Protein AF-A0A920S983-F1 (afdb_monomer_lite)

Secondary structure (DSSP, 8-state):
-HHHHHHHTTGGGGSSSHHHHHHHHHHHHHHHHHHHTSS-SGGGTTHHHHHHHHHHHHTT--HHHHHHHHHIIIIIIIIHHHHHHHHHHHHHTT--HHHHHHHHHHHHHHHHHSS-----

Radius of gyration: 20.65 Å; chains: 1; bounding box: 48×45×46 Å

Sequence (120 aa):
MYFMLAYSFGIDEHFNSVGILLLAILLLTSTSNLATSIPSAIGGIGPFEIVAQQTLMALGVGASLSGTYSAFVHLVALWLPVNIAGLALLWKHNLSLRALSIASRAKRRSSNASLPREER

Structure (mmCIF, N/CA/C/O backbone):
data_AF-A0A920S983-F1
#
_entry.id   AF-A0A920S983-F1
#
loop_
_atom_site.group_PDB
_atom_site.id
_atom_site.type_symbol
_atom_site.label_atom_id
_atom_site.label_alt_id
_atom_site.label_comp_id
_atom_site.label_asym_id
_atom_site.label_entity_id
_atom_site.label_seq_id
_atom_site.pdbx_PDB_ins_code
_atom_site.Cartn_x
_atom_site.Cartn_y
_atom_site.Cartn_z
_atom_site.occupancy
_atom_site.B_iso_or_equiv
_atom_site.auth_seq_id
_atom_site.auth_comp_id
_atom_site.auth_asym_id
_atom_site.auth_atom_id
_atom_site.pdbx_PDB_model_num
ATOM 1 N N . MET A 1 1 ? -10.781 -1.435 -3.205 1.00 91.50 1 MET A N 1
ATOM 2 C CA . MET A 1 1 ? -9.803 -2.545 -3.170 1.00 91.50 1 MET A CA 1
ATOM 3 C C . MET A 1 1 ? -9.271 -2.774 -1.759 1.00 91.50 1 MET A C 1
ATOM 5 O O . MET A 1 1 ? -9.600 -3.813 -1.212 1.00 91.50 1 MET A O 1
ATOM 9 N N . TYR A 1 2 ? -8.598 -1.801 -1.127 1.00 96.62 2 TYR A N 1
ATOM 10 C CA . TYR A 1 2 ? -8.084 -1.922 0.252 1.00 96.62 2 TYR A CA 1
ATOM 11 C C . TYR A 1 2 ? -9.149 -2.416 1.242 1.00 96.62 2 TYR A C 1
ATOM 13 O O . TYR A 1 2 ? -8.946 -3.412 1.917 1.00 96.62 2 TYR A O 1
ATOM 21 N N . PHE A 1 3 ? -10.330 -1.792 1.242 1.00 97.06 3 PHE A N 1
ATOM 22 C CA . PHE A 1 3 ? -11.448 -2.204 2.097 1.00 97.06 3 PHE A CA 1
ATOM 23 C C . PHE A 1 3 ? -11.841 -3.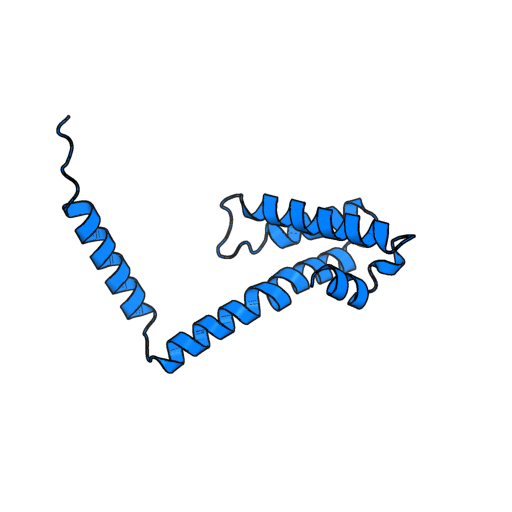681 1.922 1.00 97.06 3 PHE A C 1
ATOM 25 O O . PHE A 1 3 ? -12.034 -4.385 2.904 1.00 97.06 3 PHE A O 1
ATOM 32 N N . MET A 1 4 ? -11.915 -4.174 0.680 1.00 96.50 4 MET A N 1
ATOM 33 C CA . MET A 1 4 ? -12.284 -5.573 0.431 1.00 96.50 4 MET A CA 1
ATOM 34 C C . MET A 1 4 ? -11.189 -6.543 0.873 1.00 96.50 4 MET A C 1
ATOM 36 O O . MET A 1 4 ? -11.498 -7.621 1.372 1.00 96.50 4 MET A O 1
ATOM 40 N N . LEU A 1 5 ? -9.918 -6.159 0.725 1.00 97.50 5 LEU A N 1
ATOM 41 C CA . LEU A 1 5 ? -8.809 -6.937 1.272 1.00 97.50 5 LEU A CA 1
ATOM 42 C C . LEU A 1 5 ? -8.858 -6.946 2.799 1.00 97.50 5 LEU A C 1
ATOM 44 O O . LEU A 1 5 ? -8.674 -7.999 3.390 1.00 97.50 5 LEU A O 1
ATOM 48 N N . ALA A 1 6 ? -9.165 -5.814 3.435 1.00 97.38 6 ALA A N 1
ATOM 49 C CA . ALA A 1 6 ? -9.274 -5.737 4.887 1.00 97.38 6 ALA A CA 1
ATOM 50 C C . ALA A 1 6 ? -10.377 -6.664 5.407 1.00 97.38 6 ALA A C 1
ATOM 52 O O . ALA A 1 6 ? -10.149 -7.426 6.341 1.00 97.38 6 ALA A O 1
ATOM 53 N N . TYR A 1 7 ? -11.523 -6.664 4.726 1.00 95.69 7 TYR A N 1
ATOM 54 C CA . TYR A 1 7 ? -12.627 -7.582 4.991 1.00 95.69 7 TYR A CA 1
ATOM 55 C C . TYR A 1 7 ? -12.218 -9.052 4.796 1.00 95.69 7 TYR A C 1
ATOM 57 O O . TYR A 1 7 ? -12.505 -9.906 5.622 1.00 95.69 7 TYR A O 1
ATOM 65 N N . SER A 1 8 ? -11.463 -9.358 3.737 1.00 96.62 8 SER A N 1
ATOM 66 C CA . SER A 1 8 ? -10.977 -10.725 3.472 1.00 96.62 8 SER A CA 1
ATOM 67 C C . SER A 1 8 ? -9.954 -11.216 4.506 1.00 96.62 8 SER A C 1
ATOM 69 O O . SER A 1 8 ? -9.778 -12.418 4.675 1.00 96.62 8 SER A O 1
ATOM 71 N N . PHE A 1 9 ? -9.263 -10.292 5.174 1.00 97.00 9 PHE A N 1
ATOM 72 C CA . PHE A 1 9 ? -8.292 -10.567 6.233 1.00 97.00 9 PHE A CA 1
ATOM 73 C C . PHE A 1 9 ? -8.926 -10.554 7.639 1.00 97.00 9 PHE A C 1
ATOM 75 O O . PHE A 1 9 ? -8.196 -10.694 8.618 1.00 97.00 9 PHE A O 1
ATOM 82 N N . GLY A 1 10 ? -10.249 -10.373 7.758 1.00 96.56 10 GLY A N 1
ATOM 83 C CA . GLY A 1 10 ? -10.955 -10.330 9.046 1.00 96.56 10 GLY A CA 1
ATOM 84 C C . GLY A 1 10 ? -10.660 -9.079 9.882 1.00 96.56 10 GLY A C 1
ATOM 85 O O . GLY A 1 10 ? -10.816 -9.073 11.102 1.00 96.56 10 GLY A O 1
ATOM 86 N N . ILE A 1 11 ? -10.183 -7.996 9.259 1.00 97.06 11 ILE A N 1
ATOM 87 C CA . ILE A 1 11 ? -9.918 -6.738 9.977 1.00 97.06 11 ILE A CA 1
ATOM 88 C C . ILE A 1 11 ? -11.233 -6.073 10.413 1.00 97.06 11 ILE A C 1
ATOM 90 O O . ILE A 1 11 ? -11.243 -5.310 11.375 1.00 97.06 11 ILE A O 1
ATOM 94 N N . ASP A 1 12 ? -12.351 -6.377 9.757 1.00 96.50 12 ASP A N 1
ATOM 95 C CA . ASP A 1 12 ? -13.677 -5.885 10.128 1.00 96.50 12 ASP A CA 1
ATOM 96 C C . ASP A 1 12 ? -14.117 -6.320 11.530 1.00 96.50 12 ASP A C 1
ATOM 98 O O . ASP A 1 12 ? -14.747 -5.526 12.223 1.00 96.50 12 ASP A O 1
ATOM 102 N N . GLU A 1 13 ? -13.690 -7.495 12.001 1.00 95.31 13 GLU A N 1
ATOM 103 C CA . GLU A 1 13 ? -13.970 -7.990 13.359 1.00 95.31 13 GLU A CA 1
ATOM 104 C C . GLU A 1 13 ? -13.390 -7.090 14.466 1.00 95.31 13 GLU A C 1
ATOM 106 O O . GLU A 1 13 ? -13.826 -7.144 15.615 1.00 95.31 13 GLU A O 1
ATOM 111 N N . HIS A 1 14 ? -12.425 -6.229 14.129 1.00 95.12 14 HIS A N 1
ATOM 112 C CA . HIS A 1 14 ? -11.788 -5.303 15.067 1.00 95.12 14 HIS A CA 1
ATOM 113 C C . HIS A 1 14 ? -12.554 -3.977 15.209 1.00 95.12 14 HIS A C 1
ATOM 115 O O . HIS A 1 14 ? -12.190 -3.141 16.038 1.00 95.12 14 HIS A O 1
ATOM 121 N N . PHE A 1 15 ? -13.604 -3.754 14.411 1.00 95.19 15 PHE A N 1
ATOM 122 C CA . PHE A 1 15 ? -14.345 -2.497 14.382 1.00 95.19 15 PHE A CA 1
ATOM 123 C C . PHE A 1 15 ? -15.852 -2.717 14.537 1.00 95.19 15 PHE A C 1
ATOM 125 O O . PHE A 1 15 ? -16.460 -3.564 13.897 1.00 95.19 15 PHE A O 1
ATOM 132 N N . ASN A 1 16 ? -16.495 -1.862 15.335 1.00 91.62 16 ASN A N 1
ATOM 133 C CA . ASN A 1 16 ? -17.922 -1.993 15.664 1.00 91.62 16 ASN A CA 1
ATOM 134 C C . ASN A 1 16 ? -18.878 -1.692 14.494 1.00 91.62 16 ASN A C 1
ATOM 136 O O . ASN A 1 16 ? -20.081 -1.924 14.603 1.00 91.62 16 ASN A O 1
ATOM 140 N N . SER A 1 17 ? -18.391 -1.094 13.402 1.00 95.12 17 SER A N 1
ATOM 141 C CA . SER A 1 17 ? -19.215 -0.798 12.230 1.00 95.12 17 SER A CA 1
ATOM 142 C C . SER A 1 17 ? -18.388 -0.720 10.952 1.00 95.12 17 SER A C 1
ATOM 144 O O . SER A 1 17 ? -17.222 -0.316 10.958 1.00 95.12 17 SER A O 1
ATOM 146 N N . VAL A 1 18 ? -19.043 -1.011 9.826 1.00 94.81 18 VAL A N 1
ATOM 147 C CA . VAL A 1 18 ? -18.461 -0.868 8.484 1.00 94.81 18 VAL A CA 1
ATOM 148 C C . VAL A 1 18 ? -18.015 0.572 8.211 1.00 94.81 18 VAL A C 1
ATOM 150 O O . VAL A 1 18 ? -17.004 0.789 7.549 1.00 94.81 18 VAL A O 1
ATOM 153 N N . GLY A 1 19 ? -18.729 1.567 8.749 1.00 96.94 19 GLY A N 1
ATOM 154 C CA . GLY A 1 19 ? -18.351 2.975 8.617 1.00 96.94 19 GLY A CA 1
ATOM 155 C C . GLY A 1 19 ? -17.014 3.283 9.294 1.00 96.94 19 GLY A C 1
ATOM 156 O O . GLY A 1 19 ? -16.175 3.964 8.710 1.00 96.94 19 GLY A O 1
ATOM 157 N N . ILE A 1 20 ? -16.778 2.728 10.486 1.00 96.62 20 ILE A N 1
ATOM 158 C CA . ILE A 1 20 ? -15.504 2.890 11.200 1.00 96.62 20 ILE A CA 1
ATOM 159 C C . ILE A 1 20 ? -14.382 2.185 10.437 1.00 96.62 20 ILE A C 1
ATOM 161 O O . ILE A 1 20 ? -13.319 2.772 10.254 1.00 96.62 20 ILE A O 1
ATOM 165 N N . LEU A 1 21 ? -14.632 0.978 9.919 1.00 97.06 21 LEU A N 1
ATOM 166 C CA . LEU A 1 21 ? -13.665 0.274 9.076 1.00 97.06 21 LEU A CA 1
ATOM 167 C C . LEU A 1 21 ? -13.311 1.085 7.821 1.00 97.06 21 LEU A C 1
ATOM 169 O O . LEU A 1 21 ? -12.140 1.201 7.475 1.00 97.06 21 LEU A O 1
ATOM 173 N N . LEU A 1 22 ? -14.292 1.686 7.145 1.00 97.56 22 LEU A N 1
ATOM 174 C CA . LEU A 1 22 ? -14.034 2.545 5.986 1.00 97.56 22 LEU A CA 1
ATOM 175 C C . LEU A 1 22 ? -13.132 3.727 6.348 1.00 97.56 22 LEU A C 1
ATOM 177 O O . LEU A 1 22 ? -12.181 4.002 5.618 1.00 97.56 22 LEU A O 1
ATOM 181 N N . LEU A 1 23 ? -13.389 4.389 7.479 1.00 97.69 23 LEU A N 1
ATOM 182 C CA . LEU A 1 23 ? -12.547 5.482 7.970 1.00 97.69 23 LEU A CA 1
ATOM 183 C C . LEU A 1 23 ? -11.139 4.998 8.341 1.00 97.69 23 LEU A C 1
ATOM 185 O O . LEU A 1 23 ? -10.164 5.653 7.980 1.00 97.69 23 LEU A O 1
ATOM 189 N N . ALA A 1 24 ? -11.016 3.840 8.993 1.00 97.81 24 ALA A N 1
ATOM 190 C CA . ALA A 1 24 ? -9.736 3.224 9.338 1.00 97.81 24 ALA A CA 1
ATOM 191 C C . ALA A 1 24 ? -8.903 2.903 8.090 1.00 97.81 24 ALA A C 1
ATOM 193 O O . ALA A 1 24 ? -7.714 3.217 8.028 1.00 97.81 24 ALA A O 1
ATOM 194 N N . ILE A 1 25 ? -9.529 2.327 7.063 1.00 98.12 25 ILE A N 1
ATOM 195 C CA . ILE A 1 25 ? -8.858 2.009 5.803 1.00 98.12 25 ILE A CA 1
ATOM 196 C C . ILE A 1 25 ? -8.508 3.273 5.019 1.00 98.12 25 ILE A C 1
ATOM 198 O O . ILE A 1 25 ? -7.423 3.341 4.450 1.00 98.12 25 ILE A O 1
ATOM 202 N N . LEU A 1 26 ? -9.369 4.290 5.023 1.00 98.19 26 LEU A N 1
ATOM 203 C CA . LEU A 1 26 ? -9.069 5.578 4.400 1.00 98.19 26 LEU A CA 1
ATOM 204 C C . LEU A 1 26 ? -7.888 6.274 5.091 1.00 98.19 26 LEU A C 1
ATOM 206 O O . LEU A 1 26 ? -7.009 6.804 4.410 1.00 98.19 26 LEU A O 1
ATOM 210 N N . LEU A 1 27 ? -7.823 6.205 6.424 1.00 98.31 27 LEU A N 1
ATOM 211 C CA . LEU A 1 27 ? -6.687 6.689 7.201 1.00 98.31 27 LEU A CA 1
ATOM 212 C C . LEU A 1 27 ? -5.409 5.934 6.827 1.00 98.31 27 LEU A C 1
ATOM 214 O O . LEU A 1 27 ? -4.424 6.575 6.476 1.00 98.31 27 LEU A O 1
ATOM 218 N N . LEU A 1 28 ? -5.445 4.597 6.817 1.00 98.25 28 LEU A N 1
ATOM 219 C CA . LEU A 1 28 ? -4.320 3.757 6.397 1.00 98.25 28 LEU A CA 1
ATOM 220 C C . LEU A 1 28 ? -3.840 4.099 4.985 1.00 98.25 28 LEU A C 1
ATOM 222 O O . LEU A 1 28 ? -2.637 4.234 4.765 1.00 98.25 28 LEU A O 1
ATOM 226 N N . THR A 1 29 ? -4.748 4.265 4.023 1.00 97.25 29 THR A N 1
ATOM 227 C CA . THR A 1 29 ? -4.388 4.655 2.655 1.00 97.25 29 THR A CA 1
ATOM 228 C C . THR A 1 29 ? -3.730 6.034 2.632 1.00 97.25 29 THR A C 1
ATOM 230 O O . THR A 1 29 ? -2.727 6.223 1.949 1.00 97.25 29 THR A O 1
ATOM 233 N N . SER A 1 30 ? -4.245 7.000 3.394 1.00 97.81 30 SER A N 1
ATOM 234 C CA . SER A 1 30 ? -3.676 8.348 3.438 1.00 97.81 30 SER A CA 1
ATOM 235 C C . SER A 1 30 ? -2.293 8.381 4.095 1.00 97.81 30 SER A C 1
ATOM 237 O O . SER A 1 30 ? -1.384 9.016 3.560 1.00 97.81 30 SER A O 1
ATOM 239 N N . THR A 1 31 ? -2.110 7.722 5.242 1.00 97.62 31 THR A N 1
ATOM 240 C CA . THR A 1 31 ? -0.847 7.746 5.998 1.00 97.62 31 THR A CA 1
ATOM 241 C C . THR A 1 31 ? 0.266 7.012 5.258 1.00 97.62 31 THR A C 1
ATOM 243 O O . THR A 1 31 ? 1.375 7.533 5.149 1.00 97.62 31 THR A O 1
ATOM 246 N N . SER A 1 32 ? -0.027 5.842 4.689 1.00 95.75 32 SER A N 1
ATOM 247 C CA . SER A 1 32 ? 0.940 5.071 3.899 1.00 95.75 32 SER A CA 1
ATOM 248 C C . SER A 1 32 ? 1.355 5.802 2.618 1.00 95.75 32 SER A C 1
ATOM 250 O O . SER A 1 32 ? 2.549 5.912 2.338 1.00 95.75 32 SER A O 1
ATOM 252 N N . ASN A 1 33 ? 0.412 6.413 1.892 1.00 94.06 33 ASN A N 1
ATOM 253 C CA . ASN A 1 33 ? 0.737 7.210 0.705 1.00 94.06 33 ASN A CA 1
ATOM 254 C C . ASN A 1 33 ? 1.564 8.458 1.053 1.00 94.06 33 ASN A C 1
ATOM 256 O O . ASN A 1 33 ? 2.528 8.784 0.352 1.00 94.06 33 ASN A O 1
ATOM 260 N N . LEU A 1 34 ? 1.245 9.132 2.163 1.00 94.75 34 LEU A N 1
ATOM 261 C CA . LEU A 1 34 ? 2.052 10.246 2.660 1.00 94.75 34 LEU A CA 1
ATOM 262 C C . LEU A 1 34 ? 3.486 9.794 2.968 1.00 94.75 34 LEU A C 1
ATOM 264 O O . LEU A 1 34 ? 4.436 10.457 2.560 1.00 94.75 34 LEU A O 1
ATOM 268 N N . ALA A 1 35 ? 3.655 8.635 3.605 1.00 93.38 35 ALA A N 1
ATOM 269 C CA . ALA A 1 35 ? 4.971 8.075 3.899 1.00 93.38 35 ALA A CA 1
ATOM 270 C C . ALA A 1 35 ? 5.783 7.785 2.628 1.00 93.38 35 ALA A C 1
ATOM 272 O O . ALA A 1 35 ? 6.967 8.112 2.564 1.00 93.38 35 ALA A O 1
ATOM 273 N N . THR A 1 36 ? 5.152 7.243 1.582 1.00 92.38 36 THR A N 1
ATOM 274 C CA . THR A 1 36 ? 5.829 6.988 0.295 1.00 92.38 36 THR A CA 1
ATOM 275 C C . THR A 1 36 ? 6.219 8.251 -0.472 1.00 92.38 36 THR A C 1
ATOM 277 O O . THR A 1 36 ? 7.031 8.176 -1.391 1.00 92.38 36 THR A O 1
ATOM 280 N N . SER A 1 37 ? 5.691 9.417 -0.087 1.00 90.25 37 SER A N 1
ATOM 281 C CA . SER A 1 37 ? 6.113 10.698 -0.667 1.00 90.25 37 SER A CA 1
ATOM 282 C C . SER A 1 37 ? 7.519 11.106 -0.205 1.00 90.25 37 SER A C 1
ATOM 284 O O . SER A 1 37 ? 8.143 11.971 -0.821 1.00 90.25 37 SER A O 1
ATOM 286 N N . ILE A 1 38 ? 8.047 10.472 0.849 1.00 86.31 38 ILE A N 1
ATOM 287 C CA . ILE A 1 38 ? 9.432 10.643 1.288 1.00 86.31 38 ILE A CA 1
ATOM 288 C C . ILE A 1 38 ? 10.350 9.853 0.340 1.00 86.31 38 ILE A C 1
ATOM 290 O O . ILE A 1 38 ? 10.186 8.634 0.218 1.00 86.31 38 ILE A O 1
ATOM 294 N N . PRO A 1 39 ? 11.355 10.487 -0.298 1.00 77.12 39 PRO A N 1
ATOM 295 C CA . PRO A 1 39 ? 12.294 9.785 -1.169 1.00 77.12 39 PRO A CA 1
ATOM 296 C C . PRO A 1 39 ? 13.099 8.778 -0.343 1.00 77.12 39 PRO A C 1
ATOM 298 O O . PRO A 1 39 ? 13.918 9.168 0.485 1.00 77.12 39 PRO A O 1
ATOM 301 N N . SER A 1 40 ? 12.835 7.485 -0.516 1.00 70.50 40 SER A N 1
ATOM 302 C CA . SER A 1 40 ? 13.327 6.469 0.425 1.00 70.50 40 SER A CA 1
ATOM 303 C C . SER A 1 40 ? 13.741 5.164 -0.260 1.00 70.50 40 SER A C 1
ATOM 305 O O . SER A 1 40 ? 14.891 4.760 -0.121 1.00 70.50 40 SER A O 1
ATOM 307 N N . ALA A 1 41 ? 12.880 4.537 -1.069 1.00 72.25 41 ALA A N 1
ATOM 308 C CA . ALA A 1 41 ? 13.213 3.310 -1.802 1.00 72.25 41 ALA A CA 1
ATOM 309 C C . ALA A 1 41 ? 12.491 3.207 -3.157 1.00 72.25 41 ALA A C 1
ATOM 311 O O . ALA A 1 41 ? 11.411 3.770 -3.354 1.00 72.25 41 ALA A O 1
ATOM 312 N N . ILE A 1 42 ? 13.085 2.469 -4.104 1.00 72.44 42 ILE A N 1
ATOM 313 C CA . ILE A 1 42 ? 12.491 2.221 -5.428 1.00 72.44 42 ILE A CA 1
ATOM 314 C C . ILE A 1 42 ? 11.156 1.492 -5.245 1.00 72.44 42 ILE A C 1
ATOM 316 O O . ILE A 1 42 ? 11.107 0.404 -4.679 1.00 72.44 42 ILE A O 1
ATOM 320 N N . GLY A 1 43 ? 10.076 2.097 -5.743 1.00 74.69 43 GLY A N 1
ATOM 321 C CA . GLY A 1 43 ? 8.734 1.521 -5.667 1.00 74.69 43 GLY A CA 1
ATOM 322 C C . GLY A 1 43 ? 8.059 1.635 -4.299 1.00 74.69 43 GLY A C 1
ATOM 323 O O . GLY A 1 43 ? 7.072 0.948 -4.086 1.00 74.69 43 GLY A O 1
ATOM 324 N N . GLY A 1 44 ? 8.572 2.460 -3.376 1.00 79.69 44 GLY A N 1
ATOM 325 C CA . GLY A 1 44 ? 7.924 2.715 -2.081 1.00 79.69 44 GLY A CA 1
ATOM 326 C C . GLY A 1 44 ? 7.958 1.543 -1.093 1.00 79.69 44 GLY A C 1
ATOM 327 O O . GLY A 1 44 ? 7.279 1.604 -0.070 1.00 79.69 44 GLY A O 1
ATOM 328 N N . ILE A 1 45 ? 8.724 0.485 -1.394 1.00 88.06 45 ILE A N 1
ATOM 329 C CA . ILE A 1 45 ? 8.864 -0.706 -0.544 1.00 88.06 45 ILE A CA 1
ATOM 330 C C . ILE A 1 45 ? 9.593 -0.325 0.747 1.00 88.06 45 ILE A C 1
ATOM 332 O O . ILE A 1 45 ? 10.703 0.208 0.705 1.00 88.06 45 ILE A O 1
ATOM 336 N N . GLY A 1 46 ? 8.976 -0.613 1.890 1.00 90.44 46 GLY A N 1
ATOM 337 C CA . GLY A 1 46 ? 9.444 -0.270 3.230 1.00 90.44 46 GLY A CA 1
ATOM 338 C C . GLY A 1 46 ? 8.558 0.793 3.889 1.00 90.44 46 GLY A 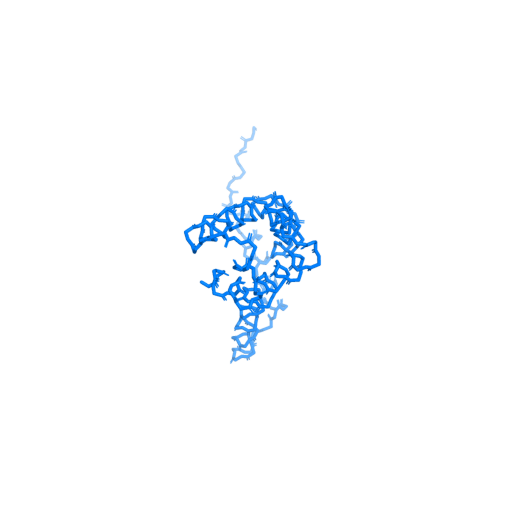C 1
ATOM 339 O O . GLY A 1 46 ? 7.817 0.459 4.814 1.00 90.44 46 GLY A O 1
ATOM 340 N N . PRO A 1 47 ? 8.608 2.068 3.452 1.00 93.31 47 PRO A N 1
ATOM 341 C CA . PRO A 1 47 ? 7.827 3.146 4.062 1.00 93.31 47 PRO A CA 1
ATOM 342 C C . PRO A 1 47 ? 6.323 2.884 4.058 1.00 93.31 47 PRO A C 1
ATOM 344 O O . PRO A 1 47 ? 5.663 3.150 5.063 1.00 93.31 47 PRO A O 1
ATOM 347 N N . PHE A 1 48 ? 5.792 2.353 2.949 1.00 95.06 48 PHE A N 1
ATOM 348 C CA . PHE A 1 48 ? 4.375 2.026 2.851 1.00 95.06 48 PHE A CA 1
ATOM 349 C C . PHE A 1 48 ? 3.988 1.011 3.928 1.00 95.06 48 PHE A C 1
ATOM 351 O O . PHE A 1 48 ? 3.089 1.269 4.725 1.00 95.06 48 PHE A O 1
ATOM 358 N N . GLU A 1 49 ? 4.683 -0.128 3.974 1.00 95.75 49 GLU A N 1
ATOM 359 C CA . GLU A 1 49 ? 4.362 -1.252 4.850 1.00 95.75 49 GLU A CA 1
ATOM 360 C C . GLU A 1 49 ? 4.505 -0.877 6.316 1.00 95.75 49 GLU A C 1
ATOM 362 O O . GLU A 1 49 ? 3.631 -1.206 7.114 1.00 95.75 49 GLU A O 1
ATOM 367 N N . ILE A 1 50 ? 5.571 -0.152 6.661 1.00 95.88 50 ILE A N 1
ATOM 368 C CA . ILE A 1 50 ? 5.822 0.286 8.033 1.00 95.88 50 ILE A CA 1
ATOM 369 C C . ILE A 1 50 ? 4.685 1.194 8.497 1.00 95.88 50 ILE A C 1
ATOM 371 O O . ILE A 1 50 ? 4.088 0.940 9.541 1.00 95.88 50 ILE A O 1
ATOM 375 N N 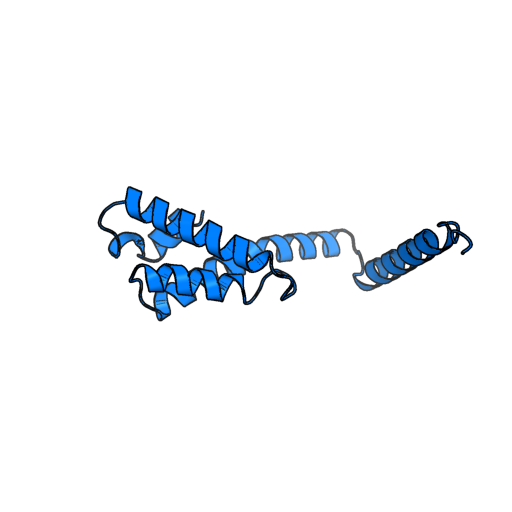. VAL A 1 51 ? 4.344 2.233 7.733 1.00 97.25 51 VAL A N 1
ATOM 376 C CA . VAL A 1 51 ? 3.334 3.206 8.171 1.00 97.25 51 VAL A CA 1
ATOM 377 C C . VAL A 1 51 ? 1.921 2.630 8.118 1.00 97.25 51 VAL A C 1
ATOM 379 O O . VAL A 1 51 ? 1.131 2.892 9.028 1.00 97.25 51 VAL A O 1
ATOM 382 N N . ALA A 1 52 ? 1.601 1.794 7.130 1.00 97.88 52 ALA A N 1
ATOM 383 C CA . ALA A 1 52 ? 0.337 1.062 7.085 1.00 97.88 52 ALA A CA 1
ATOM 384 C C . ALA A 1 52 ? 0.185 0.135 8.305 1.00 97.88 52 ALA A C 1
ATOM 386 O O . ALA A 1 52 ? -0.827 0.199 9.007 1.00 97.88 52 ALA A O 1
ATOM 387 N N . GLN A 1 53 ? 1.223 -0.643 8.631 1.00 98.38 53 GLN A N 1
ATOM 388 C CA . GLN A 1 53 ? 1.226 -1.512 9.804 1.00 98.38 53 GLN A CA 1
ATOM 389 C C . GLN A 1 53 ? 1.051 -0.702 11.093 1.00 98.38 53 GLN A C 1
ATOM 391 O O . GLN A 1 53 ? 0.204 -1.051 11.914 1.00 98.38 53 GLN A O 1
ATOM 396 N N . GLN A 1 54 ? 1.806 0.389 11.267 1.00 98.44 54 GLN A N 1
ATOM 397 C CA . GLN A 1 54 ? 1.688 1.240 12.455 1.00 98.44 54 GLN A CA 1
ATOM 398 C C . GLN A 1 54 ? 0.309 1.896 12.568 1.00 98.44 54 GLN A C 1
ATOM 400 O O . GLN A 1 54 ? -0.213 2.016 13.671 1.00 98.44 54 GLN A O 1
ATOM 405 N N . THR A 1 55 ? -0.312 2.274 11.448 1.00 98.44 55 THR A N 1
ATOM 406 C CA . THR A 1 55 ? -1.660 2.860 11.456 1.00 98.44 55 THR A CA 1
ATOM 407 C C . THR A 1 55 ? -2.693 1.859 11.974 1.00 98.44 55 THR A C 1
ATOM 409 O O . THR A 1 55 ? -3.490 2.208 12.837 1.00 98.44 55 THR A O 1
ATOM 412 N N . LEU A 1 56 ? -2.663 0.604 11.515 1.00 98.38 56 LEU A N 1
ATOM 413 C CA . LEU A 1 56 ? -3.580 -0.431 12.014 1.00 98.38 56 LEU A CA 1
ATOM 414 C C . LEU A 1 56 ? -3.292 -0.826 13.463 1.00 98.38 56 LEU A C 1
ATOM 416 O O . LEU A 1 56 ? -4.227 -0.980 14.247 1.00 98.38 56 LEU A O 1
ATOM 420 N N . MET A 1 57 ? -2.016 -0.924 13.841 1.00 98.50 57 MET A N 1
ATOM 421 C CA . MET A 1 57 ? -1.624 -1.185 15.228 1.00 98.50 57 MET A CA 1
ATOM 422 C C . MET A 1 57 ? -2.105 -0.083 16.175 1.00 98.50 57 MET A C 1
ATOM 424 O O . MET A 1 57 ? -2.611 -0.382 17.253 1.00 98.50 57 MET A O 1
ATOM 428 N N . ALA A 1 58 ? -2.013 1.184 15.761 1.00 98.19 58 ALA A N 1
ATOM 429 C CA . ALA A 1 58 ? -2.532 2.315 16.527 1.00 98.19 58 ALA A CA 1
ATOM 430 C C . ALA A 1 58 ? -4.063 2.278 16.687 1.00 98.19 58 ALA A C 1
ATOM 432 O O . ALA A 1 58 ? -4.590 2.818 17.656 1.00 98.19 58 ALA A O 1
ATOM 433 N N . LEU A 1 59 ? -4.771 1.620 15.765 1.00 97.25 59 LEU A N 1
ATOM 434 C CA . LEU A 1 59 ? -6.217 1.394 15.824 1.00 97.25 59 LEU A CA 1
ATOM 435 C C . LEU A 1 59 ? -6.603 0.095 16.556 1.00 97.25 59 LEU A C 1
ATOM 437 O O . LEU A 1 59 ? -7.781 -0.246 16.599 1.00 97.25 59 LEU A O 1
ATOM 441 N N . GLY A 1 60 ? -5.637 -0.617 17.146 1.00 96.56 60 GLY A N 1
ATOM 442 C CA . GLY A 1 60 ? -5.877 -1.808 17.966 1.00 96.56 60 GLY A CA 1
ATOM 443 C C . GLY A 1 60 ? -5.811 -3.145 17.223 1.00 96.56 60 GLY A C 1
ATOM 444 O O . GLY A 1 60 ? -6.104 -4.179 17.818 1.00 96.56 60 GLY A O 1
ATOM 445 N N . VAL A 1 61 ? -5.405 -3.167 15.950 1.00 97.88 61 VAL A N 1
ATOM 446 C CA . VAL A 1 61 ? -5.220 -4.417 15.196 1.00 97.88 61 VAL A CA 1
ATOM 447 C C . VAL A 1 61 ? -3.870 -5.049 15.550 1.00 97.88 61 VAL A C 1
ATOM 449 O O . VAL A 1 61 ? -2.847 -4.371 15.645 1.00 97.88 61 VAL A O 1
ATOM 452 N N . GLY A 1 62 ? -3.832 -6.373 15.719 1.00 97.94 62 GLY A N 1
ATOM 453 C CA . GLY A 1 62 ? -2.607 -7.092 16.088 1.00 97.94 62 GLY A CA 1
ATOM 454 C C . GLY A 1 62 ? -1.440 -6.859 15.115 1.00 97.94 62 GLY A C 1
ATOM 455 O O . GLY A 1 62 ? -1.636 -6.747 13.903 1.00 97.94 62 GLY A O 1
ATOM 456 N N . ALA A 1 63 ? -0.207 -6.822 15.634 1.00 97.25 63 ALA A N 1
ATOM 457 C CA . ALA A 1 63 ? 0.992 -6.514 14.844 1.00 97.25 63 ALA A CA 1
ATOM 458 C C . ALA A 1 63 ? 1.215 -7.486 13.675 1.00 97.25 63 ALA A C 1
ATOM 460 O O . ALA A 1 63 ? 1.519 -7.051 12.565 1.00 97.25 63 ALA A O 1
ATOM 461 N N . SER A 1 64 ? 1.018 -8.790 13.909 1.00 97.75 64 SER A N 1
ATOM 462 C CA . SER A 1 64 ? 1.171 -9.803 12.859 1.00 97.75 64 SER A CA 1
ATOM 463 C C . SER A 1 64 ? 0.153 -9.601 11.737 1.00 97.75 64 SER A C 1
ATOM 465 O O . SER A 1 64 ? 0.547 -9.543 10.577 1.00 97.75 64 SER A O 1
ATOM 467 N N . LEU A 1 65 ? -1.134 -9.436 12.069 1.00 98.25 65 LEU A N 1
ATOM 468 C CA . LEU A 1 65 ? -2.191 -9.214 11.078 1.00 98.25 65 LEU A CA 1
ATOM 469 C C . LEU A 1 65 ? -1.966 -7.910 10.302 1.00 98.25 65 LEU A C 1
ATOM 471 O O . LEU A 1 65 ? -2.013 -7.903 9.073 1.00 98.25 65 LEU A O 1
ATOM 475 N N . SER A 1 66 ? -1.649 -6.826 11.013 1.00 98.31 66 SER A N 1
ATOM 476 C CA . SER A 1 66 ? -1.372 -5.511 10.428 1.00 98.31 66 SER A CA 1
ATOM 477 C C . SER A 1 66 ? -0.200 -5.554 9.448 1.00 98.31 66 SER A C 1
ATOM 479 O O . SER A 1 66 ? -0.289 -4.987 8.357 1.00 98.31 66 SER A O 1
ATOM 481 N N . GLY A 1 67 ? 0.885 -6.243 9.810 1.00 97.88 67 GLY A N 1
ATOM 482 C CA . GLY A 1 67 ? 2.061 -6.409 8.958 1.00 97.88 67 GLY A CA 1
ATOM 483 C C . GLY A 1 67 ? 1.760 -7.243 7.714 1.00 97.88 67 GLY A C 1
ATOM 484 O O . GLY A 1 67 ? 2.044 -6.804 6.600 1.00 97.88 67 GLY A O 1
ATOM 485 N N . THR A 1 68 ? 1.123 -8.410 7.876 1.00 98.00 68 THR A N 1
ATOM 486 C CA . THR A 1 68 ? 0.765 -9.283 6.747 1.00 98.00 68 THR A CA 1
ATOM 487 C C . THR A 1 68 ? -0.192 -8.587 5.783 1.00 98.00 68 THR A C 1
ATOM 489 O O . THR A 1 68 ? 0.039 -8.617 4.575 1.00 98.00 68 THR A O 1
ATOM 492 N N . TYR A 1 69 ? -1.226 -7.914 6.295 1.00 98.31 69 TYR A N 1
ATOM 493 C CA . TYR A 1 69 ? -2.159 -7.146 5.473 1.00 98.31 69 TYR A CA 1
ATOM 494 C C . TYR A 1 69 ? -1.443 -6.031 4.698 1.00 98.31 69 TYR A C 1
ATOM 496 O O . TYR A 1 69 ? -1.596 -5.927 3.482 1.00 98.31 69 TYR A O 1
ATOM 504 N N . SER A 1 70 ? -0.612 -5.234 5.376 1.00 97.75 70 SER A N 1
ATOM 505 C CA . SER A 1 70 ? 0.097 -4.105 4.758 1.00 97.75 70 SER A CA 1
ATOM 506 C C . SER A 1 70 ? 1.047 -4.557 3.649 1.00 97.75 70 SER A C 1
ATOM 508 O O . SER A 1 70 ? 1.031 -3.997 2.551 1.00 97.75 70 SER A O 1
ATOM 510 N N . ALA A 1 71 ? 1.823 -5.615 3.904 1.00 97.19 71 ALA A N 1
ATOM 511 C CA . ALA A 1 71 ? 2.711 -6.209 2.912 1.00 97.19 71 ALA A CA 1
ATOM 512 C C . ALA A 1 71 ? 1.934 -6.803 1.729 1.00 97.19 71 ALA A C 1
ATOM 514 O O . ALA A 1 71 ? 2.336 -6.629 0.581 1.00 97.19 71 ALA A O 1
ATOM 515 N N . PHE A 1 72 ? 0.804 -7.470 1.979 1.00 97.81 72 PHE A N 1
ATOM 516 C CA . PHE A 1 72 ? -0.012 -8.052 0.916 1.00 97.81 72 PHE A CA 1
ATOM 517 C C . PHE A 1 72 ? -0.604 -6.979 -0.001 1.00 97.81 72 PHE A C 1
ATOM 519 O O . PHE A 1 72 ? -0.482 -7.072 -1.225 1.00 97.81 72 PHE A O 1
ATOM 526 N N . VAL A 1 73 ? -1.210 -5.940 0.583 1.00 97.50 73 VAL A N 1
ATOM 527 C CA . VAL A 1 73 ? -1.772 -4.810 -0.167 1.00 97.50 73 VAL A CA 1
ATOM 528 C C . VAL A 1 73 ? -0.705 -4.200 -1.067 1.00 97.50 73 VAL A C 1
ATOM 530 O O . VAL A 1 73 ? -0.941 -4.028 -2.261 1.00 97.50 73 VAL A O 1
ATOM 533 N N . HIS A 1 74 ? 0.477 -3.911 -0.528 1.00 95.62 74 HIS A N 1
ATOM 534 C CA . HIS A 1 74 ? 1.500 -3.235 -1.309 1.00 95.62 74 HIS A CA 1
ATOM 535 C C . HIS A 1 74 ? 2.170 -4.152 -2.329 1.00 95.62 74 HIS A C 1
ATOM 537 O O . HIS A 1 74 ? 2.150 -3.866 -3.524 1.00 95.62 74 HIS A O 1
ATOM 543 N N . LEU A 1 75 ? 2.734 -5.273 -1.885 1.00 94.94 75 LEU A N 1
ATOM 544 C CA . LEU A 1 75 ? 3.603 -6.096 -2.719 1.00 94.94 75 LEU A CA 1
ATOM 545 C C . LEU A 1 75 ? 2.811 -6.943 -3.710 1.00 94.94 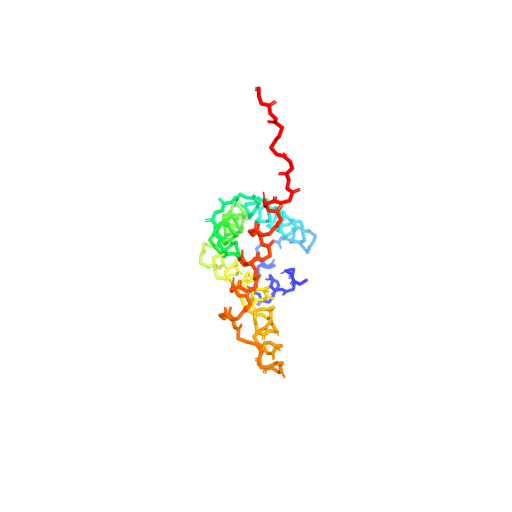75 LEU A C 1
ATOM 547 O O . LEU A 1 75 ? 3.155 -7.000 -4.887 1.00 94.94 75 LEU A O 1
ATOM 551 N N . VAL A 1 76 ? 1.743 -7.594 -3.252 1.00 96.12 76 VAL A N 1
ATOM 552 C CA . VAL A 1 76 ? 0.990 -8.548 -4.075 1.00 96.12 76 VAL A CA 1
ATOM 553 C C . VAL A 1 76 ? -0.085 -7.835 -4.874 1.00 96.12 76 VAL A C 1
ATOM 555 O O . VAL A 1 76 ? -0.259 -8.106 -6.059 1.00 96.12 76 VAL A O 1
ATOM 558 N N . ALA A 1 77 ? -0.816 -6.931 -4.232 1.00 96.06 77 ALA A N 1
ATOM 559 C CA . ALA A 1 77 ? -2.030 -6.390 -4.816 1.00 96.06 77 ALA A CA 1
ATOM 560 C C . ALA A 1 77 ? -1.779 -5.125 -5.664 1.00 96.06 77 ALA A C 1
ATOM 562 O O . ALA A 1 77 ? -2.524 -4.879 -6.613 1.00 96.06 77 ALA A O 1
ATOM 563 N N . LEU A 1 78 ? -0.725 -4.349 -5.372 1.00 93.94 78 LEU A N 1
ATOM 564 C CA . LEU A 1 78 ? -0.382 -3.121 -6.107 1.00 93.94 78 LEU A CA 1
ATOM 565 C C . LEU A 1 78 ? 0.897 -3.256 -6.937 1.00 93.94 78 LEU A C 1
ATOM 567 O O . LEU A 1 78 ? 0.893 -2.949 -8.128 1.00 93.94 78 LEU A O 1
ATOM 571 N N . TRP A 1 79 ? 1.989 -3.717 -6.328 1.00 93.94 79 TRP A N 1
ATOM 572 C CA . TRP A 1 79 ? 3.310 -3.735 -6.951 1.00 93.94 79 TRP A CA 1
ATOM 573 C C . TRP A 1 79 ? 3.454 -4.862 -7.980 1.00 93.94 79 TRP A C 1
ATOM 575 O O . TRP A 1 79 ? 3.869 -4.618 -9.114 1.00 93.94 79 TRP A O 1
ATOM 585 N N . LEU A 1 80 ? 3.089 -6.097 -7.637 1.00 94.75 80 LEU A N 1
ATOM 586 C CA . LEU A 1 80 ? 3.316 -7.253 -8.505 1.00 94.75 80 LEU A CA 1
ATOM 587 C C . LEU A 1 80 ? 2.596 -7.161 -9.870 1.00 94.75 80 LEU A C 1
ATOM 589 O O . LEU A 1 80 ? 3.261 -7.382 -10.886 1.00 94.75 80 LEU A O 1
ATOM 593 N N . PRO A 1 81 ? 1.302 -6.789 -9.968 1.00 94.94 81 PRO A N 1
ATOM 594 C CA . PRO A 1 81 ? 0.584 -6.813 -11.242 1.00 94.94 81 PRO A CA 1
ATOM 595 C C . PRO A 1 81 ? 1.146 -5.815 -12.257 1.00 94.94 81 PRO A C 1
ATOM 597 O O . PRO A 1 81 ? 1.301 -6.149 -13.432 1.00 94.94 81 PRO A O 1
ATOM 600 N N . VAL A 1 82 ? 1.507 -4.607 -11.809 1.00 94.31 82 VAL A N 1
ATOM 601 C CA . VAL A 1 82 ? 2.075 -3.583 -12.697 1.00 94.31 82 VAL A CA 1
ATOM 602 C C . VAL A 1 82 ? 3.477 -3.965 -13.175 1.00 94.31 82 VAL A C 1
ATOM 604 O O . VAL A 1 82 ? 3.805 -3.752 -14.343 1.00 94.31 82 VAL A O 1
ATOM 607 N N . ASN A 1 83 ? 4.284 -4.604 -12.321 1.00 93.75 83 ASN A N 1
ATOM 608 C CA . ASN A 1 83 ? 5.609 -5.094 -12.705 1.00 93.75 83 ASN A CA 1
ATOM 609 C C . ASN A 1 83 ? 5.517 -6.256 -13.702 1.00 93.75 83 ASN A C 1
ATOM 611 O O . ASN A 1 83 ? 6.238 -6.260 -14.701 1.00 93.75 83 ASN A O 1
ATOM 615 N N . ILE A 1 84 ? 4.596 -7.202 -13.487 1.00 96.88 84 ILE A N 1
ATOM 616 C CA . ILE A 1 84 ? 4.333 -8.294 -14.435 1.00 96.88 84 ILE A CA 1
ATOM 617 C C . ILE A 1 84 ? 3.866 -7.732 -15.781 1.00 96.88 84 ILE A C 1
ATOM 619 O O . ILE A 1 84 ? 4.379 -8.144 -16.821 1.00 96.88 84 ILE A O 1
ATOM 623 N N . ALA A 1 85 ? 2.943 -6.767 -15.779 1.00 96.19 85 ALA A N 1
ATOM 624 C CA . ALA A 1 85 ? 2.472 -6.128 -17.004 1.00 96.19 85 ALA A CA 1
ATOM 625 C C . ALA A 1 85 ? 3.619 -5.441 -17.765 1.00 96.19 85 ALA A C 1
ATOM 627 O O . ALA A 1 85 ? 3.761 -5.629 -18.974 1.00 96.19 85 ALA A O 1
ATOM 628 N N . GLY A 1 86 ? 4.482 -4.701 -17.062 1.00 93.69 86 GLY A N 1
ATOM 629 C CA . GLY A 1 86 ? 5.666 -4.076 -17.654 1.00 93.69 86 GLY A CA 1
ATOM 630 C C . GLY A 1 86 ? 6.633 -5.095 -18.262 1.00 93.69 86 GLY A C 1
ATOM 631 O O . GLY A 1 86 ? 7.090 -4.920 -19.393 1.00 93.69 86 GLY A O 1
ATOM 632 N N . LEU A 1 87 ? 6.899 -6.195 -17.554 1.00 93.88 87 LEU A N 1
ATOM 633 C CA . LEU A 1 87 ? 7.777 -7.260 -18.035 1.00 93.88 87 LEU A CA 1
ATOM 634 C C . LEU A 1 87 ? 7.194 -7.980 -19.261 1.00 93.88 87 LEU A C 1
ATOM 636 O O . LEU A 1 87 ? 7.916 -8.229 -20.227 1.00 93.88 87 LEU A O 1
ATOM 640 N N . ALA A 1 88 ? 5.888 -8.252 -19.261 1.00 95.50 88 ALA A N 1
ATOM 641 C CA . ALA A 1 88 ? 5.191 -8.862 -20.390 1.00 95.50 88 ALA A CA 1
ATOM 642 C C . ALA A 1 88 ? 5.263 -7.984 -21.650 1.00 95.50 8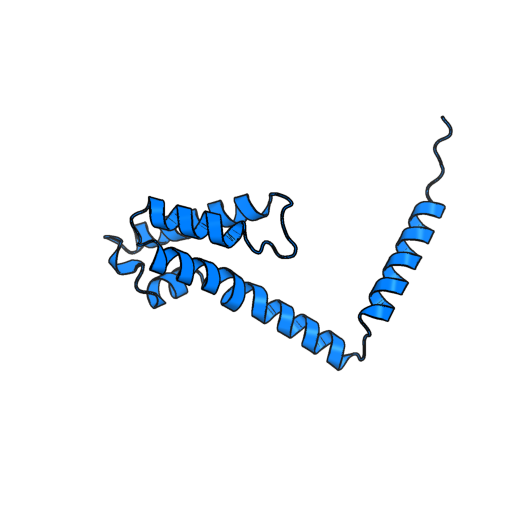8 ALA A C 1
ATOM 644 O O . ALA A 1 88 ? 5.489 -8.492 -22.750 1.00 95.50 88 ALA A O 1
ATOM 645 N N . LEU A 1 89 ? 5.131 -6.662 -21.502 1.00 94.69 89 LEU A N 1
ATOM 646 C CA . LEU A 1 89 ? 5.265 -5.716 -22.613 1.00 94.69 89 LEU A CA 1
ATOM 647 C C . LEU A 1 89 ? 6.697 -5.662 -23.159 1.00 94.69 89 LEU A C 1
ATOM 649 O O . LEU A 1 89 ? 6.883 -5.679 -24.376 1.00 94.69 89 LEU A O 1
ATOM 653 N N . LEU A 1 90 ? 7.709 -5.641 -22.288 1.00 92.81 90 LEU A N 1
ATOM 654 C CA . LEU A 1 90 ? 9.113 -5.671 -22.713 1.00 92.81 90 LEU A CA 1
ATOM 655 C C . LEU A 1 90 ? 9.429 -6.924 -23.527 1.00 92.81 90 LEU A C 1
ATOM 657 O O . LEU A 1 90 ? 10.059 -6.826 -24.583 1.00 92.81 90 LEU A O 1
ATOM 661 N N . TRP A 1 91 ? 8.952 -8.080 -23.062 1.00 93.50 91 TRP A N 1
ATOM 662 C CA . TRP A 1 91 ? 9.130 -9.343 -23.765 1.00 93.50 91 TRP A CA 1
ATOM 663 C C . TRP A 1 91 ? 8.418 -9.320 -25.118 1.00 93.50 91 TRP A C 1
ATOM 665 O O . TRP A 1 91 ? 9.045 -9.583 -26.139 1.00 93.50 91 TRP A O 1
ATOM 675 N N . LYS A 1 92 ? 7.142 -8.918 -25.160 1.00 94.19 92 LYS A N 1
ATOM 676 C CA . LYS A 1 92 ? 6.352 -8.871 -26.400 1.00 94.19 92 LYS A CA 1
ATOM 677 C C . LYS A 1 92 ? 7.001 -8.021 -27.499 1.00 94.19 92 LYS A C 1
ATOM 679 O O . LYS A 1 92 ? 6.847 -8.328 -28.677 1.00 94.19 92 LYS A O 1
ATOM 684 N N . HIS A 1 93 ? 7.705 -6.955 -27.127 1.00 90.44 93 HIS A N 1
ATOM 685 C CA . HIS A 1 93 ? 8.337 -6.031 -28.070 1.00 90.44 93 HIS A CA 1
ATOM 686 C C . HIS A 1 93 ? 9.843 -6.273 -28.272 1.00 90.44 93 HIS A C 1
ATOM 688 O O . HIS A 1 93 ? 10.500 -5.452 -28.911 1.00 90.44 93 HIS A O 1
ATOM 694 N N . ASN A 1 94 ? 10.403 -7.372 -27.744 1.00 87.81 94 ASN A N 1
ATOM 695 C CA . ASN A 1 94 ? 11.840 -7.687 -27.771 1.00 87.81 94 ASN A CA 1
ATOM 696 C C . ASN A 1 94 ? 12.730 -6.516 -27.302 1.00 87.81 94 ASN A C 1
ATOM 698 O O . ASN A 1 94 ? 13.859 -6.333 -27.767 1.00 87.81 94 ASN A O 1
ATOM 702 N N . LEU A 1 95 ? 12.224 -5.696 -26.378 1.00 83.25 95 LEU A N 1
ATOM 703 C CA . LEU A 1 95 ? 12.930 -4.517 -25.896 1.00 83.25 95 LEU A CA 1
ATOM 704 C C . LEU A 1 95 ? 13.920 -4.920 -24.807 1.00 83.25 95 LEU A C 1
ATOM 706 O O . LEU A 1 95 ? 13.548 -5.368 -23.724 1.00 83.25 95 LEU A O 1
ATOM 710 N N . SER A 1 96 ? 15.208 -4.712 -25.077 1.00 83.56 96 SER A N 1
ATOM 711 C CA . SER A 1 96 ? 16.244 -4.903 -24.066 1.00 83.56 96 SER A CA 1
ATOM 712 C C . SER A 1 96 ? 16.231 -3.753 -23.056 1.00 83.56 96 SER A C 1
ATOM 714 O O . SER A 1 96 ? 16.409 -2.588 -23.422 1.00 83.56 96 SER A O 1
ATOM 716 N N . LEU A 1 97 ? 16.142 -4.085 -21.763 1.00 81.69 97 LEU A N 1
ATOM 717 C CA . LEU A 1 97 ? 16.351 -3.140 -20.655 1.00 81.69 97 LEU A CA 1
ATOM 718 C C . LEU A 1 97 ? 17.689 -2.388 -20.781 1.00 81.69 97 LEU A C 1
ATOM 720 O O . LEU A 1 97 ? 17.797 -1.211 -20.432 1.00 81.69 97 LEU A O 1
ATOM 724 N N . ARG A 1 98 ? 18.714 -3.053 -21.331 1.00 79.81 98 ARG A N 1
ATOM 725 C CA . ARG A 1 98 ? 20.036 -2.464 -21.570 1.00 79.81 98 ARG A CA 1
ATOM 726 C C . ARG A 1 98 ? 20.004 -1.441 -22.706 1.00 79.81 98 ARG A C 1
ATOM 728 O O . ARG A 1 98 ? 20.613 -0.385 -22.582 1.00 79.81 98 ARG A O 1
ATOM 735 N N . ALA A 1 99 ? 19.270 -1.720 -23.781 1.00 82.81 99 ALA A N 1
ATOM 736 C CA . ALA A 1 99 ? 19.108 -0.775 -24.886 1.00 82.81 99 ALA A CA 1
ATOM 737 C C . ALA A 1 99 ? 18.342 0.483 -24.439 1.00 82.81 99 ALA A C 1
ATOM 739 O O . ALA A 1 99 ? 18.766 1.600 -24.734 1.00 82.81 99 ALA A O 1
ATOM 740 N N . LEU A 1 100 ? 17.278 0.309 -23.647 1.00 83.19 100 LEU A N 1
ATOM 741 C CA . LEU A 1 100 ? 16.504 1.409 -23.064 1.00 83.19 100 LEU A CA 1
ATOM 742 C C . LEU A 1 100 ? 17.354 2.295 -22.138 1.00 83.19 100 LEU A C 1
ATOM 744 O O . LEU A 1 100 ? 17.265 3.522 -22.207 1.00 83.19 100 LEU A O 1
ATOM 748 N N . SER A 1 101 ? 18.216 1.702 -21.304 1.00 86.88 101 SER A N 1
ATOM 749 C CA . SER A 1 101 ? 19.076 2.474 -20.396 1.00 86.88 101 SER A CA 1
ATOM 750 C C . SER A 1 101 ? 20.166 3.261 -21.132 1.00 86.88 101 SER A C 1
ATOM 752 O O . SER A 1 101 ? 20.447 4.407 -20.768 1.00 86.88 101 SER A O 1
ATOM 754 N N . ILE A 1 102 ? 20.737 2.697 -22.203 1.00 87.00 102 ILE A N 1
ATOM 755 C CA . ILE A 1 102 ? 21.719 3.374 -23.062 1.00 87.00 102 ILE A CA 1
ATOM 756 C C . ILE A 1 102 ? 21.059 4.533 -23.821 1.00 87.00 102 ILE A C 1
ATOM 758 O O . ILE A 1 102 ? 21.572 5.654 -23.786 1.00 87.00 102 ILE A O 1
ATOM 762 N N . ALA A 1 103 ? 19.898 4.300 -24.442 1.00 84.50 103 ALA A N 1
ATOM 763 C CA . ALA A 1 103 ? 19.151 5.325 -25.172 1.00 84.50 103 ALA A CA 1
ATOM 764 C C . ALA A 1 103 ? 18.718 6.490 -24.260 1.00 84.50 103 ALA A C 1
ATOM 766 O O . ALA A 1 103 ? 18.877 7.659 -24.618 1.00 84.50 103 ALA A O 1
ATOM 767 N N . SER A 1 104 ? 18.251 6.184 -23.045 1.00 83.50 104 SER A N 1
ATOM 768 C CA . SER A 1 104 ? 17.930 7.176 -22.008 1.00 83.50 104 SER A CA 1
ATOM 769 C C . SER A 1 104 ? 19.133 8.065 -21.670 1.00 83.50 104 SER A C 1
ATOM 771 O O . SER A 1 104 ? 19.031 9.295 -21.650 1.00 83.50 104 SER A O 1
ATOM 773 N N . ARG A 1 105 ? 20.309 7.458 -21.469 1.00 83.12 105 ARG A N 1
ATOM 774 C CA . ARG A 1 105 ? 21.538 8.173 -21.101 1.00 83.12 105 ARG A CA 1
ATOM 775 C C . ARG A 1 105 ? 22.058 9.056 -22.242 1.00 83.12 105 ARG A C 1
ATOM 777 O O . ARG A 1 105 ? 22.516 10.168 -21.978 1.00 83.12 105 ARG A O 1
ATOM 784 N N . ALA A 1 106 ? 21.935 8.604 -23.491 1.00 82.00 106 ALA A N 1
ATOM 785 C CA . ALA A 1 106 ? 22.271 9.394 -24.677 1.00 82.00 106 ALA A CA 1
ATOM 786 C C . ALA A 1 106 ? 21.368 10.635 -24.817 1.00 82.00 106 ALA A C 1
ATOM 788 O O . ALA A 1 106 ? 21.878 11.746 -24.961 1.00 82.00 106 ALA A O 1
ATOM 789 N N . LYS A 1 107 ? 20.045 10.473 -24.660 1.00 82.19 107 LYS A N 1
ATOM 790 C CA . LYS A 1 107 ? 19.069 11.578 -24.719 1.00 82.19 107 LYS A CA 1
ATOM 791 C C . LYS A 1 107 ? 19.264 12.610 -23.600 1.00 82.19 107 LYS A C 1
ATOM 793 O O . LYS A 1 107 ? 19.131 13.810 -23.825 1.00 82.19 107 LYS A O 1
ATOM 798 N N . ARG A 1 108 ? 19.625 12.167 -22.391 1.00 79.12 108 ARG A N 1
ATOM 799 C CA . ARG A 1 108 ? 19.910 13.067 -21.255 1.00 79.12 108 ARG A CA 1
ATOM 800 C C . ARG A 1 108 ? 21.162 13.917 -21.492 1.00 79.12 108 ARG A C 1
ATOM 802 O O . ARG A 1 108 ? 21.214 15.077 -21.099 1.00 79.12 108 ARG A O 1
ATOM 809 N N . ARG A 1 109 ? 22.168 13.346 -22.159 1.00 75.44 109 ARG A N 1
ATOM 810 C CA . ARG A 1 109 ? 23.436 14.014 -22.474 1.00 75.44 109 ARG A CA 1
ATOM 811 C C . ARG A 1 109 ? 23.299 15.023 -23.617 1.00 75.44 109 ARG A C 1
ATOM 813 O O . ARG A 1 109 ? 23.908 16.082 -23.530 1.00 75.44 109 ARG A O 1
ATOM 820 N N . SER A 1 110 ? 22.469 14.746 -24.626 1.00 75.31 110 SER A N 1
ATOM 821 C CA . SER A 1 110 ? 22.149 15.726 -25.674 1.00 75.31 110 SER A CA 1
ATOM 822 C C . SER A 1 110 ? 21.318 16.895 -25.135 1.00 75.31 110 SER A C 1
ATOM 824 O O . SER A 1 110 ? 21.615 18.037 -25.458 1.00 75.31 110 SER A O 1
ATOM 826 N N . SER A 1 111 ? 20.350 16.630 -24.249 1.00 76.69 111 SER A N 1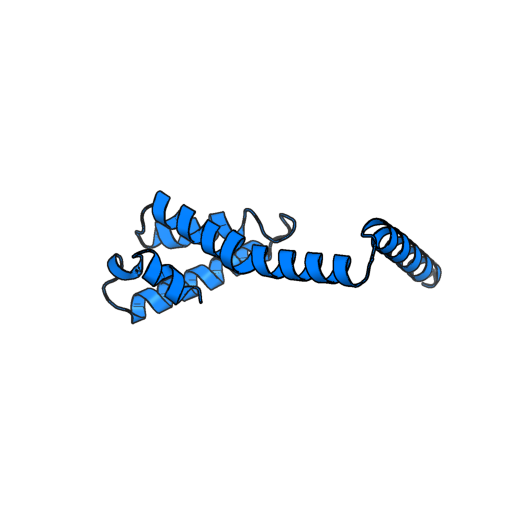
ATOM 827 C CA . SER A 1 111 ? 19.551 17.670 -23.579 1.00 76.69 111 SER A CA 1
ATOM 828 C C . SER A 1 111 ? 20.395 18.619 -22.721 1.00 76.69 111 SER A C 1
ATOM 830 O O . SER A 1 111 ? 20.133 19.816 -22.712 1.00 76.69 111 SER A O 1
ATOM 832 N N . ASN A 1 112 ? 21.403 18.111 -22.004 1.00 71.69 112 ASN A N 1
ATOM 833 C CA . ASN A 1 112 ? 22.304 18.958 -21.212 1.00 71.69 112 ASN A CA 1
ATOM 834 C C . ASN A 1 112 ? 23.300 19.749 -22.074 1.00 71.69 112 ASN A C 1
ATOM 836 O O . ASN A 1 112 ? 23.802 20.770 -21.622 1.00 71.69 112 ASN A O 1
ATOM 840 N N . ALA A 1 113 ? 23.610 19.278 -23.285 1.00 72.94 113 ALA A N 1
ATOM 841 C CA . ALA A 1 113 ? 24.505 19.974 -24.209 1.00 72.94 113 ALA A CA 1
ATOM 842 C C . ALA A 1 113 ? 23.810 21.120 -24.968 1.00 72.94 113 ALA A C 1
ATOM 844 O O . ALA A 1 113 ? 24.489 22.017 -25.452 1.00 72.94 113 ALA A O 1
ATOM 845 N N . SER A 1 114 ? 22.477 21.095 -25.068 1.00 66.12 114 SER A N 1
ATOM 846 C CA . SER A 1 114 ? 21.669 22.117 -25.747 1.00 66.12 114 SER A CA 1
ATOM 847 C C . SER A 1 114 ? 21.179 23.252 -24.841 1.00 66.12 114 SER A C 1
ATOM 849 O O . SER A 1 114 ? 20.556 24.184 -25.339 1.00 66.12 114 SER A O 1
ATOM 851 N N . LEU A 1 115 ? 21.412 23.182 -23.525 1.00 61.94 115 LEU A N 1
ATOM 852 C CA . LEU A 1 115 ? 21.136 24.305 -22.626 1.00 61.94 115 LEU A CA 1
ATOM 853 C C . LEU A 1 115 ? 22.296 25.306 -22.740 1.00 61.94 115 LEU A C 1
ATOM 855 O O . LEU A 1 115 ? 23.436 24.910 -22.469 1.00 61.94 115 LEU A O 1
ATOM 859 N N . PRO A 1 116 ? 22.056 26.570 -23.145 1.00 60.16 116 PRO A N 1
ATOM 860 C CA . PRO A 1 116 ? 23.105 27.576 -23.119 1.00 60.16 116 PRO A CA 1
ATOM 861 C C . PRO A 1 116 ? 23.590 27.688 -21.675 1.00 60.16 116 PRO A C 1
ATOM 863 O O . PRO A 1 116 ? 22.791 27.807 -20.745 1.00 60.16 116 PRO A O 1
ATOM 866 N N . ARG A 1 117 ? 24.906 27.583 -21.477 1.00 64.19 117 ARG A N 1
ATOM 867 C CA . ARG A 1 117 ? 25.503 27.981 -20.207 1.00 64.19 117 ARG A CA 1
ATOM 868 C C . ARG A 1 117 ? 25.221 29.471 -20.098 1.00 64.19 117 ARG A C 1
ATOM 870 O O . ARG A 1 117 ? 25.821 30.228 -20.848 1.00 64.19 117 ARG A O 1
ATOM 877 N N . GLU A 1 118 ? 24.277 29.866 -19.247 1.00 58.94 118 GLU A N 1
ATOM 878 C CA . GLU A 1 118 ? 24.185 31.259 -18.824 1.00 58.94 118 GLU A CA 1
ATOM 879 C C . GLU A 1 118 ? 25.560 31.615 -18.256 1.00 58.94 118 GLU A C 1
ATOM 881 O O . GLU A 1 118 ? 26.008 31.053 -17.249 1.00 58.94 118 GLU A O 1
ATOM 886 N N . GLU A 1 119 ? 26.283 32.417 -19.035 1.00 55.66 119 GLU A N 1
ATOM 887 C CA . GLU A 1 119 ? 27.593 32.942 -18.705 1.00 55.66 119 GLU A CA 1
ATOM 888 C C . GLU A 1 119 ? 27.445 33.752 -17.417 1.00 55.66 119 GLU A C 1
ATOM 890 O O . GLU A 1 119 ? 26.569 34.608 -17.296 1.00 55.66 119 GLU A O 1
ATOM 895 N N . ARG A 1 120 ? 28.256 33.378 -16.428 1.00 52.69 120 ARG A N 1
ATOM 896 C CA . ARG A 1 120 ? 28.344 34.030 -15.127 1.00 52.69 120 ARG A CA 1
ATOM 897 C C . ARG A 1 120 ? 29.172 35.304 -15.245 1.00 52.69 120 ARG A C 1
ATOM 899 O O . ARG A 1 120 ? 30.204 35.234 -15.950 1.00 52.69 120 ARG A O 1
#

Foldseek 3Di:
DLLVLCVVLVVCVLDPDSVVSVVLSVVLVVQLVVQLVPPDDDQSPPSNLVRQLVSSVVSVDDSVSSNVSSCCCRVPVPNVVVVVVVVVVCVVVVPDPVVVVVVVVVVVVVVVVPDPPPDD

pLDDT: mean 90.23, std 10.58, range [52.69, 98.5]